Protein AF-A0A933ZDZ8-F1 (afdb_monomer)

pLDDT: mean 73.38, std 20.39, range [33.69, 93.5]

Nearest PDB structures (foldseek):
  1w5d-assembly1_A  TM=3.222E-01  e=1.681E+00  Bacillus subtilis
  8ptk-assembly1_r  TM=3.161E-01  e=5.961E+00  Homo sapiens

Foldseek 3Di:
DDDDDDDPDDDDDDDPPDQPQVPPDDDPVPQPPQPPDDDDLQVLLVQLCVVLVQPQEAEAEDEAADAWGKGKDADPVPDRSHIYMYIHHYPRDDQLRSQCRSCVRSVNNVPPCSSVVSVVSVPDDD

Mean predicted aligned error: 13.13 Å

Solvent-accessible surface area (backbone atoms only — not comparable to full-atom values): 8085 Å² total; per-residue (Å²): 136,87,88,80,88,81,87,85,85,75,86,85,83,81,69,86,73,69,86,73,64,66,74,75,73,75,65,74,84,78,66,73,65,73,57,85,73,90,70,64,64,66,62,46,48,54,48,40,46,66,72,70,53,46,78,58,46,53,74,48,80,46,83,29,90,81,54,66,43,58,47,72,49,76,26,87,86,76,42,94,78,24,29,36,36,37,37,31,45,18,95,61,64,46,71,66,60,47,29,49,50,49,30,50,72,51,71,38,70,85,44,90,56,48,46,58,52,38,51,55,64,69,68,59,86,130

Structure (mmCIF, N/CA/C/O backbone):
data_AF-A0A933ZDZ8-F1
#
_entry.id   AF-A0A933ZDZ8-F1
#
loop_
_atom_site.group_PDB
_atom_site.id
_atom_site.type_symbol
_atom_site.label_atom_id
_atom_site.label_alt_id
_atom_site.label_comp_id
_atom_site.label_asym_id
_atom_site.label_entity_id
_atom_site.label_seq_id
_atom_site.pdbx_PDB_ins_code
_atom_site.Cartn_x
_atom_site.Cartn_y
_atom_site.Cartn_z
_atom_site.occupancy
_atom_site.B_iso_or_equiv
_atom_site.auth_seq_id
_atom_site.auth_comp_id
_atom_site.auth_asym_id
_atom_site.auth_atom_id
_atom_site.pdbx_PDB_model_num
ATOM 1 N N . MET A 1 1 ? -34.006 51.805 33.568 1.00 43.06 1 MET A N 1
ATOM 2 C CA . MET A 1 1 ? -34.224 50.408 33.991 1.00 43.06 1 MET A CA 1
ATOM 3 C C . MET A 1 1 ? -33.563 49.492 32.971 1.00 43.06 1 MET A C 1
ATOM 5 O O . MET A 1 1 ? -33.757 49.741 31.787 1.00 43.06 1 MET A O 1
ATOM 9 N N . PRO A 1 2 ? -32.744 48.531 33.424 1.00 46.12 2 PRO A N 1
ATOM 10 C CA . PRO A 1 2 ? -32.017 47.563 32.606 1.00 46.12 2 PRO A CA 1
ATOM 11 C C . PRO A 1 2 ? -32.907 46.365 32.232 1.00 46.12 2 PRO A C 1
ATOM 13 O O . PRO A 1 2 ? -33.884 46.082 32.924 1.00 46.12 2 PRO A O 1
ATOM 16 N N . GLY A 1 3 ? -32.546 45.667 31.157 1.00 43.34 3 GLY A N 1
ATOM 17 C CA . GLY A 1 3 ? -33.094 44.371 30.754 1.00 43.34 3 GLY A CA 1
ATOM 18 C C . GLY A 1 3 ? -31.936 43.491 30.292 1.00 43.34 3 GLY A C 1
ATOM 19 O O . GLY A 1 3 ? -31.430 43.667 29.190 1.00 43.34 3 GLY A O 1
ATOM 20 N N . ASP A 1 4 ? -31.482 42.654 31.214 1.00 47.09 4 ASP A N 1
ATOM 21 C CA . ASP A 1 4 ? -30.349 41.729 31.170 1.00 47.09 4 ASP A CA 1
ATOM 22 C C . ASP A 1 4 ? -30.849 40.343 30.690 1.00 47.09 4 ASP A C 1
ATOM 24 O O . ASP A 1 4 ? -31.981 39.985 31.027 1.00 47.09 4 ASP A O 1
ATOM 28 N N . ARG A 1 5 ? -29.968 39.573 30.018 1.00 50.00 5 ARG A N 1
ATOM 29 C CA . ARG A 1 5 ? -29.978 38.091 29.836 1.00 50.00 5 ARG A CA 1
ATOM 30 C C . ARG A 1 5 ? -30.955 37.475 28.816 1.00 50.00 5 ARG A C 1
ATOM 32 O O . ARG A 1 5 ? -32.078 37.925 28.668 1.00 50.00 5 ARG A O 1
ATOM 39 N N . ASP A 1 6 ? -30.636 36.409 28.081 1.00 44.81 6 ASP A N 1
ATOM 40 C CA . ASP A 1 6 ? -29.466 35.525 28.057 1.00 44.81 6 ASP A CA 1
ATOM 41 C C . ASP A 1 6 ? -29.479 34.701 26.747 1.00 44.81 6 ASP A C 1
ATOM 43 O O . ASP A 1 6 ? -30.528 34.454 26.155 1.00 44.81 6 ASP A O 1
ATOM 47 N N . GLU A 1 7 ? -28.280 34.276 26.350 1.00 42.47 7 GLU A N 1
ATOM 48 C CA . GLU A 1 7 ? -27.950 32.959 25.780 1.00 42.47 7 GLU A CA 1
ATOM 49 C C . GLU A 1 7 ? -28.622 32.465 24.483 1.00 42.47 7 GLU A C 1
ATOM 51 O O . GLU A 1 7 ? -29.650 31.795 24.454 1.00 42.47 7 GLU A O 1
ATOM 56 N N . GLY A 1 8 ? -27.868 32.634 23.394 1.00 38.47 8 GLY A N 1
ATOM 57 C CA . GLY A 1 8 ? -27.896 31.771 22.212 1.00 38.47 8 GLY A CA 1
ATOM 58 C C . GLY A 1 8 ? -26.481 31.324 21.851 1.00 38.47 8 GLY A C 1
ATOM 59 O O . GLY A 1 8 ? -25.995 31.599 20.757 1.00 38.47 8 GLY A O 1
ATOM 60 N N . LEU A 1 9 ? -25.788 30.707 22.810 1.00 42.91 9 LEU A N 1
ATOM 61 C CA . LEU A 1 9 ? -24.543 29.979 22.592 1.00 42.91 9 LEU A CA 1
ATOM 62 C C . LEU A 1 9 ? -24.824 28.848 21.592 1.00 42.91 9 LEU A C 1
ATOM 64 O O . LEU A 1 9 ? -25.728 28.060 21.830 1.00 42.91 9 LEU A O 1
ATOM 68 N N . LEU A 1 10 ? -24.068 28.772 20.497 1.00 47.97 10 LEU A N 1
ATOM 69 C CA . LEU A 1 10 ? -23.334 27.569 20.087 1.00 47.97 10 LEU A CA 1
ATOM 70 C C . LEU A 1 10 ? -22.494 27.884 18.829 1.00 47.97 10 LEU A C 1
ATOM 72 O O . LEU A 1 10 ? -23.048 28.061 17.742 1.00 47.97 10 LEU A O 1
ATOM 76 N N . PRO A 1 11 ? -21.152 27.918 18.931 1.00 43.41 11 PRO A N 1
ATOM 77 C CA . PRO A 1 11 ? -20.287 27.766 17.770 1.00 43.41 11 PRO A CA 1
ATOM 78 C C . PRO A 1 11 ? -20.421 26.319 17.292 1.00 43.41 11 PRO A C 1
ATOM 80 O O . PRO A 1 11 ? -20.112 25.400 18.042 1.00 43.41 11 PRO A O 1
ATOM 83 N N . GLY A 1 12 ? -20.900 26.088 16.072 1.00 33.69 12 GLY A N 1
ATOM 84 C CA . GLY A 1 12 ? -20.882 24.743 15.499 1.00 33.69 12 GLY A CA 1
ATOM 85 C C . GLY A 1 12 ? -19.456 24.372 15.085 1.00 33.69 12 GLY A C 1
ATOM 86 O O . GLY A 1 12 ? -18.926 25.021 14.182 1.00 33.69 12 GLY A O 1
ATOM 87 N N . PRO A 1 13 ? -18.811 23.341 15.662 1.00 49.31 13 PRO A N 1
ATOM 88 C CA . PRO A 1 13 ? -17.583 22.807 15.116 1.00 49.31 13 PRO A CA 1
ATOM 89 C C . PRO A 1 13 ? -17.934 21.534 14.347 1.00 49.31 13 PRO A C 1
ATOM 91 O O . PRO A 1 13 ? -18.135 20.470 14.928 1.00 49.31 13 PRO A O 1
ATOM 94 N N . ALA A 1 14 ? -17.973 21.614 13.023 1.00 38.53 14 ALA A N 1
ATOM 95 C CA . ALA A 1 14 ? -17.919 20.424 12.183 1.00 38.53 14 ALA A CA 1
ATOM 96 C C . ALA A 1 14 ? -16.691 20.519 11.285 1.00 38.53 14 ALA A C 1
ATOM 98 O O . ALA A 1 14 ? -16.766 20.815 10.101 1.00 38.53 14 ALA A O 1
ATOM 99 N N . ARG A 1 15 ? -15.553 20.306 11.953 1.00 39.09 15 ARG A N 1
ATOM 100 C CA . ARG A 1 15 ? -14.408 19.529 11.479 1.00 39.09 15 ARG A CA 1
ATOM 101 C C . ARG A 1 15 ? -14.040 19.785 10.019 1.00 3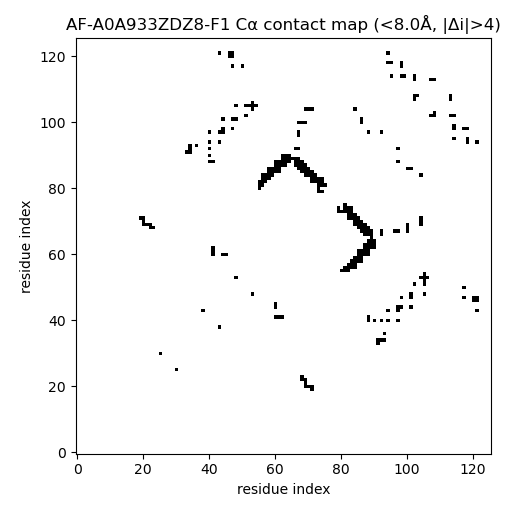9.09 15 ARG A C 1
ATOM 103 O O . ARG A 1 15 ? -14.529 19.130 9.105 1.00 39.09 15 ARG A O 1
ATOM 110 N N . GLN A 1 16 ? -13.036 20.640 9.859 1.00 41.69 16 GLN A N 1
ATOM 111 C CA . GLN A 1 16 ? -11.990 20.409 8.872 1.00 41.69 16 GLN A CA 1
ATOM 112 C C . GLN A 1 16 ? -11.455 18.986 9.103 1.00 41.69 16 GLN A C 1
ATOM 114 O O . GLN A 1 16 ? -10.560 18.777 9.916 1.00 41.69 16 GLN A O 1
ATOM 119 N N . HIS A 1 17 ? -12.072 17.978 8.486 1.00 37.28 17 HIS A N 1
ATOM 120 C CA . HIS A 1 17 ? -11.431 16.681 8.366 1.00 37.28 17 HIS A CA 1
ATOM 121 C C . HIS A 1 17 ? -10.443 16.868 7.231 1.00 37.28 17 HIS A C 1
ATOM 123 O O . HIS A 1 17 ? -10.832 16.936 6.065 1.00 37.28 17 HIS A O 1
ATOM 129 N N . GLY A 1 18 ? -9.206 17.153 7.634 1.00 35.59 18 GLY A N 1
ATOM 130 C CA . GLY A 1 18 ? -8.109 17.440 6.738 1.00 35.59 18 GLY A CA 1
ATOM 131 C C . GLY A 1 18 ? -8.079 16.413 5.623 1.00 35.59 18 GLY A C 1
ATOM 132 O O . GLY A 1 18 ? -8.216 15.212 5.853 1.00 35.59 18 GLY A O 1
ATOM 133 N N . ASP A 1 19 ? -7.907 16.927 4.415 1.00 44.00 19 ASP A N 1
ATOM 134 C CA . ASP A 1 19 ? -7.265 16.218 3.326 1.00 44.00 19 ASP A CA 1
ATOM 135 C C . ASP A 1 19 ? -5.884 15.760 3.822 1.00 44.00 19 ASP A C 1
ATOM 137 O O . ASP A 1 19 ? -4.859 16.387 3.571 1.00 44.00 19 ASP A O 1
ATOM 141 N N . GLU A 1 20 ? -5.859 14.693 4.620 1.00 44.41 20 GLU A N 1
ATOM 142 C CA . GLU A 1 20 ? -4.643 14.031 5.068 1.00 44.41 20 GLU A CA 1
ATOM 143 C C . GLU A 1 20 ? -4.176 13.099 3.945 1.00 44.41 20 GLU A C 1
ATOM 145 O O . GLU A 1 20 ? -3.940 11.901 4.116 1.00 44.41 20 GLU A O 1
ATOM 150 N N . SER A 1 21 ? -4.068 13.676 2.748 1.00 41.69 21 SER A N 1
ATOM 151 C CA . SER A 1 21 ? -3.189 13.195 1.702 1.00 41.69 21 SER A CA 1
ATOM 152 C C . SER A 1 21 ? -1.768 13.385 2.227 1.00 41.69 21 SER A C 1
ATOM 154 O O . SER A 1 21 ? -1.101 14.381 1.944 1.00 41.69 21 SER A O 1
ATOM 156 N N . ALA A 1 22 ? -1.311 12.447 3.060 1.00 43.41 22 ALA A N 1
ATOM 157 C CA . ALA A 1 22 ? 0.080 12.358 3.465 1.00 43.41 22 ALA A CA 1
ATOM 158 C C . ALA A 1 22 ? 0.902 12.043 2.209 1.00 43.41 22 ALA A C 1
ATOM 160 O O . ALA A 1 22 ? 1.120 10.898 1.816 1.00 43.41 22 ALA A O 1
ATOM 161 N N . HIS A 1 23 ? 1.319 13.097 1.512 1.00 38.34 23 HIS A N 1
ATOM 162 C CA . HIS A 1 23 ? 2.277 12.990 0.433 1.00 38.34 23 HIS A CA 1
ATOM 163 C C . HIS A 1 23 ? 3.628 12.645 1.054 1.00 38.34 23 HIS A C 1
ATOM 165 O O . HIS A 1 23 ? 4.410 13.534 1.385 1.00 38.34 23 HIS A O 1
ATOM 171 N N . VAL A 1 24 ? 3.919 11.350 1.193 1.00 46.12 24 VAL A N 1
ATOM 172 C CA . VAL A 1 24 ? 5.277 10.887 1.488 1.00 46.12 24 VAL A CA 1
ATOM 173 C C . VAL A 1 24 ? 6.120 11.134 0.237 1.00 46.12 24 VAL A C 1
ATOM 175 O O . VAL A 1 24 ? 6.255 10.296 -0.652 1.00 46.12 24 VAL A O 1
ATOM 178 N N . ARG A 1 25 ? 6.606 12.369 0.105 1.00 40.28 25 ARG A N 1
ATOM 179 C CA . ARG A 1 25 ? 7.466 12.805 -0.988 1.00 40.28 25 ARG A CA 1
ATOM 180 C C . ARG A 1 25 ? 8.906 12.662 -0.523 1.00 40.28 25 ARG A C 1
ATOM 182 O O . ARG A 1 25 ? 9.491 13.608 -0.010 1.00 40.28 25 ARG A O 1
ATOM 189 N N . PHE A 1 26 ? 9.465 11.473 -0.697 1.00 46.19 26 PHE A N 1
ATOM 190 C CA . PHE A 1 26 ? 10.904 11.300 -0.569 1.00 46.19 26 PHE A CA 1
ATOM 191 C C . PHE A 1 26 ? 11.620 12.134 -1.644 1.00 46.19 26 PHE A C 1
ATOM 193 O O . PHE A 1 26 ? 11.150 12.241 -2.785 1.00 46.19 26 PHE A O 1
ATOM 200 N N . ASP A 1 27 ? 12.725 12.777 -1.269 1.00 39.62 27 ASP A N 1
ATOM 201 C CA . ASP A 1 27 ? 13.469 13.650 -2.169 1.00 39.62 27 ASP A CA 1
ATOM 202 C C . ASP A 1 27 ? 14.055 12.834 -3.335 1.00 39.62 27 ASP A C 1
ATOM 204 O O . ASP A 1 27 ? 14.683 11.787 -3.169 1.00 39.62 27 ASP A O 1
ATOM 208 N N . ARG A 1 28 ? 13.827 13.319 -4.558 1.00 43.75 28 ARG A N 1
ATOM 209 C CA . ARG A 1 28 ? 14.077 12.614 -5.828 1.00 43.75 28 ARG A CA 1
ATOM 210 C C . ARG A 1 28 ? 15.551 12.237 -6.027 1.00 43.75 28 ARG A C 1
ATOM 212 O O . ARG A 1 28 ? 15.857 11.423 -6.897 1.00 43.75 28 ARG A O 1
ATOM 219 N N . ARG A 1 29 ? 16.473 12.855 -5.282 1.00 41.34 29 ARG A N 1
ATOM 220 C CA . ARG A 1 29 ? 17.918 12.639 -5.437 1.00 41.34 29 ARG A CA 1
ATOM 221 C C . ARG A 1 29 ? 18.444 11.386 -4.739 1.00 41.34 29 ARG A C 1
ATOM 223 O O . ARG A 1 29 ? 19.466 10.883 -5.190 1.00 41.34 29 ARG A O 1
ATOM 230 N N . GLU A 1 30 ? 17.749 10.846 -3.739 1.00 46.41 30 GLU A N 1
ATOM 231 C CA . GLU A 1 30 ? 18.245 9.686 -2.974 1.00 46.41 30 GLU A CA 1
ATOM 232 C C . GLU A 1 30 ? 17.707 8.332 -3.475 1.00 46.41 30 GLU A C 1
ATOM 234 O O . GLU A 1 30 ? 18.355 7.307 -3.296 1.00 46.41 30 GLU A O 1
ATOM 239 N N . LEU A 1 31 ? 16.583 8.321 -4.203 1.00 46.19 31 LEU A N 1
ATOM 240 C CA . LEU A 1 31 ? 15.875 7.095 -4.626 1.00 46.19 31 LEU A CA 1
ATOM 241 C C . LEU A 1 31 ? 16.013 6.744 -6.116 1.00 46.19 31 LEU A C 1
ATOM 243 O O . LEU A 1 31 ? 15.424 5.780 -6.597 1.00 46.19 31 LEU A O 1
ATOM 247 N N . SER A 1 32 ? 16.802 7.509 -6.877 1.00 41.53 32 SER A N 1
ATOM 248 C CA . SER A 1 32 ? 17.073 7.210 -8.296 1.00 41.53 32 SER A CA 1
ATOM 249 C C . SER A 1 32 ? 18.077 6.056 -8.489 1.00 41.53 32 SER A C 1
ATOM 251 O O . SER A 1 32 ? 18.434 5.705 -9.617 1.00 41.53 32 SER A O 1
ATOM 253 N N . LEU A 1 33 ? 18.534 5.442 -7.396 1.00 43.84 33 LEU A N 1
ATOM 254 C CA . LEU A 1 33 ? 19.256 4.178 -7.418 1.00 43.84 33 LEU A CA 1
ATOM 255 C C . LEU A 1 33 ? 18.222 3.059 -7.535 1.00 43.84 33 LEU A C 1
ATOM 257 O O . LEU A 1 33 ? 17.660 2.619 -6.541 1.00 43.84 33 LEU A O 1
ATOM 261 N N . ARG A 1 34 ? 17.948 2.650 -8.780 1.00 48.47 34 ARG A N 1
ATOM 262 C CA . ARG A 1 34 ? 17.202 1.434 -9.142 1.00 48.47 34 ARG A CA 1
ATOM 263 C C . ARG A 1 34 ? 17.427 0.342 -8.095 1.00 48.47 34 ARG A C 1
ATOM 265 O O . ARG A 1 34 ? 18.526 -0.203 -8.050 1.00 48.47 34 ARG A O 1
ATOM 272 N N . ASP A 1 35 ? 16.413 0.014 -7.305 1.00 51.31 35 ASP A N 1
ATOM 273 C CA . ASP A 1 35 ? 16.494 -1.130 -6.404 1.00 51.31 35 ASP A CA 1
ATOM 274 C C . ASP A 1 35 ? 16.519 -2.411 -7.270 1.00 51.31 35 ASP A C 1
ATOM 276 O O . ASP A 1 35 ? 15.532 -2.696 -7.962 1.00 51.31 35 ASP A O 1
ATOM 280 N N . PRO A 1 36 ? 17.647 -3.154 -7.344 1.00 56.00 36 PRO A N 1
ATOM 281 C CA . PRO A 1 36 ? 17.791 -4.320 -8.221 1.00 56.00 36 PRO A CA 1
ATOM 282 C C . PRO A 1 36 ? 17.004 -5.538 -7.714 1.00 56.00 36 PRO A C 1
ATOM 284 O O . PRO A 1 36 ? 17.071 -6.617 -8.313 1.00 56.00 36 PRO A O 1
ATOM 287 N N . GLU A 1 37 ? 16.287 -5.394 -6.601 1.00 64.88 37 GLU A N 1
ATOM 288 C CA . GLU A 1 37 ? 15.573 -6.472 -5.950 1.00 64.88 37 GLU A CA 1
ATOM 289 C 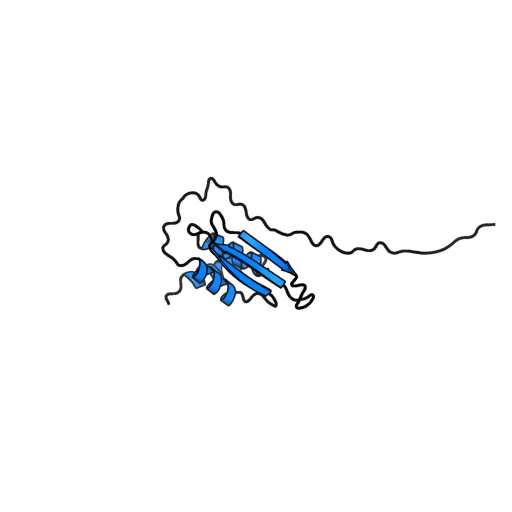C . GLU A 1 37 ? 14.442 -7.018 -6.841 1.00 64.88 37 GLU A C 1
ATOM 291 O O . GLU A 1 37 ? 13.474 -6.337 -7.202 1.00 64.88 37 GLU A O 1
ATOM 296 N N . LYS A 1 38 ? 14.581 -8.292 -7.225 1.00 70.31 38 LYS A N 1
ATOM 297 C CA . LYS A 1 38 ? 13.580 -9.027 -8.003 1.00 70.31 38 LYS A CA 1
ATOM 298 C C . LYS A 1 38 ? 12.507 -9.562 -7.061 1.00 70.31 38 LYS A C 1
ATOM 300 O O . LYS A 1 38 ? 12.629 -10.668 -6.541 1.00 70.31 38 LYS A O 1
ATOM 305 N N . PHE A 1 39 ? 11.451 -8.787 -6.852 1.00 83.56 39 PHE A N 1
ATOM 306 C CA . PHE A 1 39 ? 10.259 -9.246 -6.147 1.00 83.56 39 PHE A CA 1
ATOM 307 C C . PHE A 1 39 ? 8.989 -8.664 -6.765 1.00 83.56 39 PHE A C 1
ATOM 309 O O . PHE A 1 39 ? 9.009 -7.612 -7.406 1.00 83.56 39 PHE A O 1
ATOM 316 N N . ASP A 1 40 ? 7.875 -9.364 -6.562 1.00 87.94 40 ASP A N 1
ATOM 317 C CA . ASP A 1 40 ? 6.557 -8.860 -6.929 1.00 87.94 40 ASP A CA 1
ATOM 318 C C . ASP A 1 40 ? 6.090 -7.846 -5.877 1.00 87.94 40 ASP A C 1
ATOM 320 O O . ASP A 1 40 ? 5.770 -8.188 -4.733 1.00 87.94 40 ASP A O 1
ATOM 324 N N . ARG A 1 41 ? 6.087 -6.579 -6.288 1.00 89.31 41 ARG A N 1
ATOM 325 C CA . ARG A 1 41 ? 5.783 -5.413 -5.456 1.00 89.31 41 ARG A CA 1
ATOM 326 C C . ARG A 1 41 ? 4.311 -5.338 -5.071 1.00 89.31 41 ARG A C 1
ATOM 328 O O . ARG A 1 41 ? 3.996 -5.038 -3.920 1.00 89.31 41 ARG A O 1
ATOM 335 N N . VAL A 1 42 ? 3.416 -5.667 -6.001 1.00 91.31 42 VAL A N 1
ATOM 336 C CA . VAL A 1 42 ? 1.970 -5.701 -5.748 1.00 91.31 42 VAL A CA 1
ATOM 337 C C . VAL A 1 42 ? 1.643 -6.866 -4.819 1.00 91.31 42 VAL A C 1
ATOM 339 O O . VAL A 1 42 ? 0.928 -6.684 -3.834 1.00 91.31 42 VAL A O 1
ATOM 342 N N . ALA A 1 43 ? 2.224 -8.045 -5.051 1.00 90.31 43 ALA A N 1
ATOM 343 C CA . ALA A 1 43 ? 2.041 -9.187 -4.161 1.00 90.31 43 ALA A CA 1
ATOM 344 C C . ALA A 1 43 ? 2.635 -8.950 -2.764 1.00 90.31 43 ALA A C 1
ATOM 346 O O . ALA A 1 43 ? 2.102 -9.464 -1.778 1.00 90.31 43 ALA A O 1
ATOM 347 N N . PHE A 1 44 ? 3.731 -8.193 -2.654 1.00 92.25 44 PHE A N 1
ATOM 348 C CA . PHE A 1 44 ? 4.278 -7.770 -1.365 1.00 92.25 44 PHE A CA 1
ATOM 349 C C . PHE A 1 44 ? 3.317 -6.820 -0.634 1.00 92.25 44 PHE A C 1
ATOM 351 O O . PHE A 1 44 ? 2.942 -7.111 0.501 1.00 92.25 44 PHE A O 1
ATOM 358 N N . ALA A 1 45 ? 2.822 -5.770 -1.300 1.00 92.44 45 ALA A N 1
ATOM 359 C CA . ALA A 1 45 ? 1.833 -4.850 -0.728 1.00 92.44 45 ALA A CA 1
ATOM 360 C C . ALA A 1 45 ? 0.554 -5.580 -0.276 1.00 92.44 45 ALA A C 1
ATOM 362 O O . ALA A 1 45 ? 0.081 -5.394 0.843 1.00 92.44 45 ALA A O 1
ATOM 363 N N . MET A 1 46 ? 0.027 -6.483 -1.108 1.00 92.50 46 MET A N 1
ATOM 364 C CA . MET A 1 46 ? -1.149 -7.292 -0.774 1.00 92.50 46 MET A CA 1
ATOM 365 C C . MET A 1 46 ? -0.912 -8.202 0.437 1.00 92.50 46 MET A C 1
ATOM 367 O O . MET A 1 46 ? -1.812 -8.377 1.260 1.00 92.50 46 MET A O 1
ATOM 371 N N . ARG A 1 47 ? 0.286 -8.784 0.580 1.00 92.12 47 ARG A N 1
ATOM 372 C CA . ARG A 1 47 ? 0.651 -9.574 1.769 1.00 92.12 47 ARG A CA 1
ATOM 373 C C . ARG A 1 47 ? 0.734 -8.710 3.021 1.00 92.12 47 ARG A C 1
ATOM 375 O O . ARG A 1 47 ? 0.159 -9.089 4.038 1.00 92.12 47 ARG A O 1
ATOM 382 N N . ALA A 1 48 ? 1.374 -7.550 2.929 1.00 92.38 48 ALA A N 1
ATOM 383 C CA . ALA A 1 48 ? 1.459 -6.591 4.023 1.00 92.38 48 ALA A CA 1
ATOM 384 C C . ALA A 1 48 ? 0.063 -6.153 4.505 1.00 92.38 48 ALA A C 1
ATOM 386 O O . ALA A 1 48 ? -0.221 -6.178 5.700 1.00 92.38 48 ALA A O 1
ATOM 387 N N . LEU A 1 49 ? -0.858 -5.863 3.582 1.00 91.31 49 LEU A N 1
ATOM 388 C CA . LEU A 1 49 ? -2.243 -5.511 3.917 1.00 91.31 49 LEU A CA 1
ATOM 389 C C . LEU A 1 49 ? -2.992 -6.652 4.613 1.00 91.31 49 LEU A C 1
ATOM 391 O O . LEU A 1 49 ? -3.717 -6.422 5.580 1.00 91.31 49 LEU A O 1
ATOM 395 N N . ARG A 1 50 ? -2.797 -7.899 4.167 1.00 90.81 50 ARG A N 1
ATOM 396 C CA . ARG A 1 50 ? -3.384 -9.078 4.828 1.00 90.81 50 ARG A CA 1
ATOM 397 C C . ARG A 1 50 ? -2.835 -9.302 6.233 1.00 90.81 50 ARG A C 1
ATOM 399 O O . ARG A 1 50 ? -3.557 -9.841 7.070 1.00 90.81 50 ARG A O 1
ATOM 406 N N . LEU A 1 51 ? -1.583 -8.921 6.472 1.00 90.12 51 LEU A N 1
ATOM 407 C CA . LEU A 1 51 ? -0.943 -9.009 7.779 1.00 90.12 51 LEU A CA 1
ATOM 408 C C . LEU A 1 51 ? -1.499 -7.952 8.739 1.00 90.12 51 LEU A C 1
ATOM 410 O O . LEU A 1 51 ? -1.877 -8.289 9.856 1.00 90.12 51 LEU A O 1
ATOM 414 N N . LEU A 1 52 ? -1.595 -6.698 8.286 1.00 88.38 52 LEU A N 1
ATOM 415 C CA . LEU A 1 52 ? -2.055 -5.582 9.119 1.00 88.38 52 LEU A CA 1
ATOM 416 C C . LEU A 1 52 ? -3.574 -5.551 9.329 1.00 88.38 52 LEU A C 1
ATOM 418 O O . LEU A 1 52 ? -4.025 -4.976 10.316 1.00 88.38 52 LEU A O 1
ATOM 422 N N . LYS A 1 53 ? -4.354 -6.159 8.422 1.00 87.44 53 LYS A N 1
ATOM 423 C CA . LYS A 1 53 ? -5.828 -6.207 8.443 1.00 87.44 53 LYS A CA 1
ATOM 424 C C . LYS A 1 53 ? -6.472 -4.854 8.806 1.00 87.44 53 LYS A C 1
ATOM 426 O O . LYS A 1 53 ? -7.044 -4.732 9.891 1.00 87.44 53 LYS A O 1
ATOM 431 N N . PRO A 1 54 ? -6.408 -3.849 7.913 1.00 83.44 54 PRO A N 1
ATOM 432 C CA . PRO A 1 54 ? -7.066 -2.561 8.125 1.00 83.44 54 PRO A CA 1
ATOM 433 C C . PRO A 1 54 ? -8.556 -2.761 8.436 1.00 83.44 54 PRO A C 1
ATOM 435 O O . PRO A 1 54 ? -9.295 -3.340 7.637 1.00 83.44 54 PRO A O 1
ATOM 438 N N . ALA A 1 55 ? -8.993 -2.345 9.625 1.00 83.12 55 ALA A N 1
ATOM 439 C CA . ALA A 1 55 ? -10.371 -2.543 10.060 1.00 83.12 55 ALA A CA 1
ATOM 440 C C . ALA A 1 55 ? -11.313 -1.634 9.261 1.00 83.12 55 ALA A C 1
ATOM 442 O O . ALA A 1 55 ? -11.011 -0.462 9.057 1.00 83.12 55 ALA A O 1
ATOM 443 N N . HIS A 1 56 ? -12.448 -2.180 8.813 1.00 84.56 56 HIS A N 1
ATOM 444 C CA . HIS A 1 56 ? -13.499 -1.439 8.100 1.00 84.56 56 HIS A CA 1
ATOM 445 C C . HIS A 1 56 ? -13.013 -0.643 6.871 1.00 84.56 56 HIS A C 1
ATOM 447 O O . HIS A 1 56 ? -13.655 0.322 6.462 1.00 84.56 56 HIS A O 1
ATOM 453 N N . MET A 1 57 ? -11.893 -1.050 6.263 1.00 90.12 57 MET A N 1
ATOM 454 C CA . MET A 1 57 ? -11.313 -0.371 5.108 1.00 90.12 57 MET A CA 1
ATOM 455 C C . MET A 1 57 ? -11.248 -1.292 3.890 1.00 90.12 57 MET A C 1
ATOM 457 O O . MET A 1 57 ? -10.691 -2.389 3.950 1.00 90.12 57 MET A O 1
ATOM 461 N N . THR A 1 58 ? -11.758 -0.818 2.754 1.00 90.50 58 THR A N 1
ATOM 462 C CA . THR A 1 58 ? -11.542 -1.467 1.454 1.00 90.50 58 THR A CA 1
ATOM 463 C C . THR A 1 58 ? -10.300 -0.889 0.795 1.00 90.50 58 THR A C 1
ATOM 465 O O . THR A 1 58 ? -10.242 0.314 0.554 1.00 90.50 58 THR A O 1
ATOM 468 N N . VAL A 1 59 ? -9.315 -1.730 0.472 1.00 92.06 59 VAL A N 1
ATOM 469 C CA . VAL A 1 59 ? -8.049 -1.284 -0.124 1.00 92.06 59 VAL A CA 1
ATOM 470 C C . VAL A 1 59 ? -7.878 -1.810 -1.544 1.00 92.06 59 VAL A C 1
ATOM 472 O O . VAL A 1 59 ? -8.004 -3.009 -1.786 1.00 92.06 59 VAL A O 1
ATOM 475 N N . VAL A 1 60 ? -7.516 -0.917 -2.466 1.00 92.94 60 VAL A N 1
ATOM 476 C CA . VAL A 1 60 ? -7.081 -1.265 -3.824 1.00 92.94 60 VAL A CA 1
ATOM 477 C C . VAL A 1 60 ? -5.579 -1.037 -3.960 1.00 92.94 60 VAL A C 1
ATOM 479 O O . VAL A 1 60 ? -5.072 0.044 -3.666 1.00 92.94 60 VAL A O 1
ATOM 482 N N . VAL A 1 61 ? -4.871 -2.052 -4.451 1.00 92.88 61 VAL A N 1
ATOM 483 C CA . VAL A 1 61 ? -3.455 -1.967 -4.827 1.00 92.88 61 VAL A CA 1
ATOM 484 C C . VAL A 1 61 ? -3.372 -1.975 -6.345 1.00 92.88 61 VAL A C 1
ATOM 486 O O . VAL A 1 61 ? -3.953 -2.851 -6.984 1.00 92.88 61 VAL A O 1
ATOM 489 N N . TYR A 1 62 ? -2.648 -1.024 -6.925 1.00 91.25 62 TYR A N 1
ATOM 490 C CA . TYR A 1 62 ? -2.427 -0.971 -8.367 1.00 91.25 62 TYR A CA 1
ATOM 491 C C . TYR A 1 62 ? -0.998 -0.547 -8.700 1.00 91.25 62 TYR A C 1
ATOM 493 O O . TYR A 1 62 ? -0.303 0.072 -7.891 1.00 91.25 62 TYR A O 1
ATOM 501 N N . GLU A 1 63 ? -0.548 -0.896 -9.903 1.00 89.38 63 GLU A N 1
ATOM 502 C CA . GLU A 1 63 ? 0.768 -0.500 -10.394 1.00 89.38 63 GLU A CA 1
ATOM 503 C C . GLU A 1 63 ? 0.798 1.005 -10.707 1.00 89.38 63 GLU A C 1
ATOM 505 O O . GLU A 1 63 ? -0.079 1.539 -11.387 1.00 89.38 63 GLU A O 1
ATOM 510 N N . GLY A 1 64 ? 1.798 1.703 -10.171 1.00 86.81 64 GLY A N 1
ATOM 511 C CA . GLY A 1 64 ? 2.023 3.133 -10.380 1.00 86.81 64 GLY A CA 1
ATOM 512 C C . GLY A 1 64 ? 3.170 3.410 -11.354 1.00 86.81 64 GLY A C 1
ATOM 513 O O . GLY A 1 64 ? 3.947 2.528 -11.691 1.00 86.81 64 GLY A O 1
ATOM 514 N N . ASN A 1 65 ? 3.337 4.670 -11.764 1.00 81.88 65 ASN A N 1
ATOM 515 C CA . ASN A 1 65 ? 4.374 5.026 -12.746 1.00 81.88 65 ASN A CA 1
ATOM 516 C C . ASN A 1 65 ? 5.633 5.667 -12.141 1.00 81.88 65 ASN A C 1
ATOM 518 O O . ASN A 1 65 ? 6.713 5.538 -12.707 1.00 81.88 65 ASN A O 1
ATOM 522 N N . PHE A 1 66 ? 5.520 6.395 -11.023 1.00 79.38 66 PHE A N 1
ATOM 523 C CA . PHE A 1 66 ? 6.595 7.308 -10.592 1.00 79.38 66 PHE A CA 1
ATOM 524 C C . PHE A 1 66 ? 6.992 7.202 -9.122 1.00 79.38 66 PHE A C 1
ATOM 526 O O . PHE A 1 66 ? 8.179 7.246 -8.817 1.00 79.38 66 PHE A O 1
ATOM 533 N N . ALA A 1 67 ? 6.027 7.100 -8.215 1.00 84.06 67 ALA A N 1
ATOM 534 C CA . ALA A 1 67 ? 6.271 7.081 -6.778 1.00 84.06 67 ALA A CA 1
ATOM 535 C C . ALA A 1 67 ? 5.181 6.265 -6.088 1.00 84.06 67 ALA A C 1
ATOM 537 O O . ALA A 1 67 ? 4.070 6.166 -6.621 1.00 84.06 67 ALA A O 1
ATOM 538 N N . VAL A 1 68 ? 5.502 5.717 -4.914 1.00 88.00 68 VAL A N 1
ATOM 539 C CA . VAL A 1 68 ? 4.487 5.127 -4.042 1.00 88.00 68 VAL A CA 1
ATOM 540 C C . VAL A 1 68 ? 3.524 6.233 -3.615 1.00 88.00 68 VAL A C 1
ATOM 542 O O . VAL A 1 68 ? 3.955 7.318 -3.222 1.00 88.00 68 VAL A O 1
ATOM 545 N N . ARG A 1 69 ? 2.218 5.998 -3.751 1.00 89.38 69 ARG A N 1
ATOM 546 C CA . ARG A 1 69 ? 1.184 6.964 -3.349 1.00 89.38 69 ARG A CA 1
ATOM 547 C C . ARG A 1 69 ? 0.098 6.274 -2.567 1.00 89.38 69 ARG A C 1
ATOM 549 O O . ARG A 1 69 ? -0.326 5.194 -2.959 1.00 89.38 69 ARG A O 1
ATOM 556 N N . VAL A 1 70 ? -0.379 6.946 -1.530 1.00 90.69 70 VAL A N 1
ATOM 557 C CA . VAL A 1 70 ? -1.496 6.504 -0.706 1.00 90.69 70 VAL A CA 1
ATOM 558 C C . VAL A 1 70 ? -2.605 7.540 -0.811 1.00 90.69 70 VAL A C 1
ATOM 560 O O . VAL A 1 70 ? -2.358 8.739 -0.699 1.00 90.69 70 VAL A O 1
ATOM 563 N N . HIS A 1 71 ? -3.822 7.072 -1.053 1.00 89.25 71 HIS A N 1
ATOM 564 C CA . HIS A 1 71 ? -5.035 7.874 -0.963 1.00 89.25 71 HIS A CA 1
ATOM 565 C C . HIS A 1 71 ? -5.999 7.160 -0.027 1.00 89.25 71 HIS A C 1
ATOM 567 O O . HIS A 1 71 ? -6.193 5.954 -0.163 1.00 89.25 71 HIS A O 1
ATOM 573 N N . LYS A 1 72 ? -6.601 7.887 0.910 1.00 90.44 72 LYS A N 1
ATOM 574 C CA . LYS A 1 72 ? -7.562 7.346 1.873 1.00 90.44 72 LYS A CA 1
ATOM 575 C C . LYS A 1 72 ? -8.748 8.290 2.005 1.00 90.44 72 LYS A C 1
ATOM 577 O O . LYS A 1 72 ? -8.599 9.497 1.825 1.00 90.44 72 LYS A O 1
ATOM 582 N N . GLY A 1 73 ? -9.918 7.749 2.312 1.00 86.94 73 GLY A N 1
ATOM 583 C CA . GLY A 1 73 ? -11.111 8.555 2.531 1.00 86.94 73 GLY A CA 1
ATOM 584 C C . GLY A 1 73 ? -12.257 7.766 3.159 1.00 86.94 73 GLY A C 1
ATOM 585 O O . GLY A 1 73 ? -12.205 6.537 3.215 1.00 86.94 73 GLY A O 1
ATOM 586 N N . PRO A 1 74 ? -13.301 8.456 3.640 1.00 86.38 74 PRO A N 1
ATOM 587 C CA . PRO A 1 74 ? -14.497 7.803 4.154 1.00 86.38 74 PRO A CA 1
ATOM 588 C C . PRO A 1 74 ? -15.281 7.138 3.017 1.00 86.38 74 PRO A C 1
ATOM 590 O O . PRO A 1 74 ? -15.403 7.684 1.915 1.00 86.38 74 PRO A O 1
ATOM 593 N N . ASP A 1 75 ? -15.850 5.967 3.292 1.00 85.25 75 ASP A N 1
ATOM 594 C CA . ASP A 1 75 ? -16.788 5.306 2.394 1.00 85.25 75 ASP A CA 1
ATOM 595 C C . ASP A 1 75 ? -18.212 5.788 2.687 1.00 85.25 75 ASP A C 1
ATOM 597 O O . ASP A 1 75 ? -18.928 5.274 3.546 1.00 85.25 75 ASP A O 1
ATOM 601 N N . LEU A 1 76 ? -18.640 6.783 1.911 1.00 82.06 76 LEU A N 1
ATOM 602 C CA . LEU A 1 76 ? -19.961 7.397 2.038 1.00 82.06 76 LEU A CA 1
ATOM 603 C C . LEU A 1 76 ? -21.123 6.432 1.731 1.00 82.06 76 LEU A C 1
ATOM 605 O O . LEU A 1 76 ? -22.272 6.781 1.994 1.00 82.06 76 LEU A O 1
ATOM 609 N N . ARG A 1 77 ? -20.860 5.245 1.162 1.00 82.75 77 ARG A N 1
ATOM 610 C CA . ARG A 1 77 ? -21.892 4.253 0.814 1.00 82.75 77 ARG A CA 1
ATOM 611 C C . ARG A 1 77 ? -22.142 3.238 1.928 1.00 82.75 77 ARG A C 1
ATOM 613 O O . ARG A 1 77 ? -23.272 2.777 2.055 1.00 82.7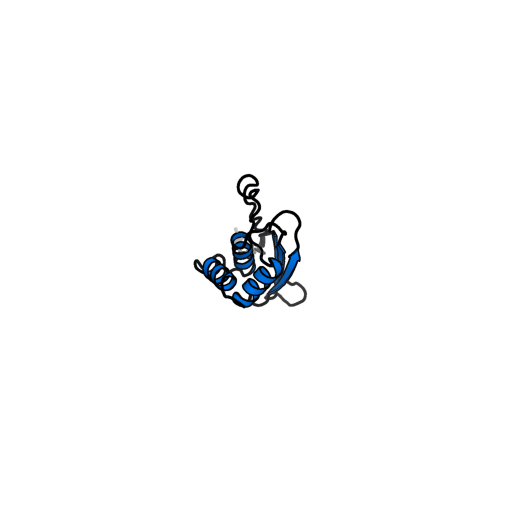5 77 ARG A O 1
ATOM 620 N N . HIS A 1 78 ? -21.122 2.894 2.715 1.00 78.75 78 HIS A N 1
ATOM 621 C CA . HIS A 1 78 ? -21.188 1.817 3.717 1.00 78.75 78 HIS A CA 1
ATOM 622 C C . HIS A 1 78 ? -21.240 2.310 5.178 1.00 78.75 78 HIS A C 1
ATOM 624 O O . HIS A 1 78 ? -21.294 1.498 6.100 1.00 78.75 78 HIS A O 1
ATOM 630 N N . GLY A 1 79 ? -21.288 3.628 5.403 1.00 77.50 79 GLY A N 1
ATOM 631 C CA . GLY 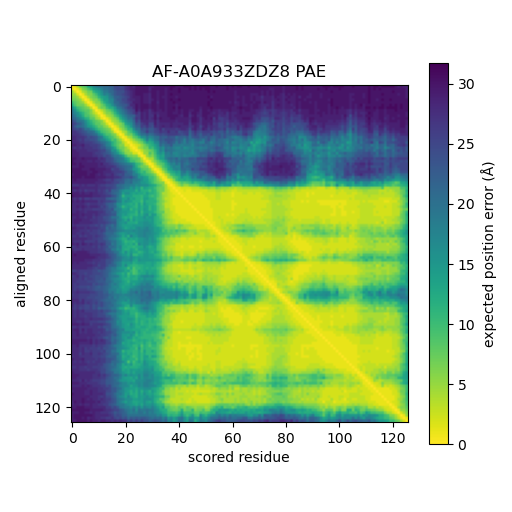A 1 79 ? -21.519 4.242 6.717 1.00 77.50 79 GLY A CA 1
ATOM 632 C C . GLY A 1 79 ? -20.279 4.920 7.317 1.00 77.50 79 GLY A C 1
ATOM 633 O O . GLY A 1 79 ? -19.192 4.822 6.757 1.00 77.50 79 GLY A O 1
ATOM 634 N N . PRO A 1 80 ? -20.424 5.615 8.462 1.00 76.81 80 PRO A N 1
ATOM 635 C CA . PRO A 1 80 ? -19.396 6.513 9.004 1.00 76.81 80 PRO A CA 1
ATOM 636 C C . PRO A 1 80 ? -18.114 5.806 9.468 1.00 76.81 80 PRO A C 1
ATOM 638 O O . PRO A 1 80 ? -17.060 6.430 9.499 1.00 76.81 80 PRO A O 1
ATOM 641 N N . GLU A 1 81 ? -18.201 4.517 9.799 1.00 81.88 81 GLU A N 1
ATOM 642 C CA . GLU A 1 81 ? -17.063 3.690 10.228 1.00 81.88 81 GLU A CA 1
ATOM 643 C C . GLU A 1 81 ? -16.345 3.013 9.048 1.00 81.88 81 GLU A C 1
ATOM 645 O O . GLU A 1 81 ? -15.293 2.406 9.227 1.00 81.88 81 GLU A O 1
ATOM 650 N N . SER A 1 82 ? -16.914 3.080 7.839 1.00 85.88 82 SER A N 1
ATOM 651 C CA . SER A 1 82 ? -16.322 2.465 6.653 1.00 85.88 82 SER A CA 1
ATOM 652 C C . SER A 1 82 ? -15.397 3.450 5.946 1.00 85.88 82 SER A C 1
ATOM 654 O O . SER A 1 82 ? -15.709 4.630 5.787 1.00 85.88 82 SER A O 1
ATOM 656 N N . SER A 1 83 ? -14.258 2.959 5.475 1.00 89.88 83 SER A N 1
ATOM 657 C CA . SER A 1 83 ? -13.280 3.751 4.733 1.00 89.88 83 SER A CA 1
ATOM 658 C C . SER A 1 83 ? -12.796 3.022 3.486 1.00 89.88 83 SER A C 1
ATOM 660 O O . SER A 1 83 ? -12.963 1.811 3.318 1.00 89.88 83 SER A O 1
ATOM 662 N N . TRP A 1 84 ? -12.187 3.774 2.581 1.00 91.62 84 TRP A N 1
ATOM 663 C CA . TRP A 1 84 ? -11.480 3.230 1.437 1.00 91.62 84 TRP A CA 1
ATOM 664 C C . TRP A 1 84 ? -10.034 3.716 1.428 1.00 91.62 84 TRP A C 1
ATOM 666 O O . TRP A 1 84 ? -9.703 4.794 1.927 1.00 91.62 84 TRP A O 1
ATOM 676 N N . GLY A 1 85 ? -9.179 2.891 0.840 1.00 91.56 85 GLY A N 1
ATOM 677 C CA . GLY A 1 85 ? -7.763 3.131 0.658 1.00 91.56 85 GLY A CA 1
ATOM 678 C C . GLY A 1 85 ? -7.327 2.739 -0.746 1.00 91.56 85 GLY A C 1
ATOM 679 O O . GLY A 1 85 ? -7.826 1.782 -1.336 1.00 91.56 85 GLY A O 1
ATOM 680 N N . MET A 1 86 ? -6.365 3.462 -1.292 1.00 92.69 86 MET A N 1
ATOM 681 C CA . MET A 1 86 ? -5.706 3.119 -2.539 1.00 92.69 86 MET A CA 1
ATOM 682 C C . MET A 1 86 ? -4.206 3.279 -2.376 1.00 92.69 86 MET A C 1
ATOM 684 O O . MET A 1 86 ? -3.751 4.284 -1.829 1.00 92.69 86 MET A O 1
ATOM 688 N N . ILE A 1 87 ? -3.448 2.329 -2.911 1.00 93.50 87 ILE A N 1
ATOM 689 C CA . ILE A 1 87 ? -1.994 2.411 -2.978 1.00 93.50 87 ILE A CA 1
ATOM 690 C C . ILE A 1 87 ? -1.510 2.189 -4.413 1.00 93.50 87 ILE A C 1
ATOM 692 O O . ILE A 1 87 ? -1.791 1.161 -5.032 1.00 93.50 87 ILE A O 1
ATOM 696 N N . ALA A 1 88 ? -0.780 3.173 -4.935 1.00 93.06 88 ALA A N 1
ATOM 697 C CA . ALA A 1 88 ? -0.052 3.068 -6.193 1.00 93.06 88 ALA A CA 1
ATOM 698 C C . ALA A 1 88 ? 1.361 2.571 -5.897 1.00 93.06 88 ALA A C 1
ATOM 700 O O . ALA A 1 88 ? 2.073 3.206 -5.119 1.00 93.06 88 ALA A O 1
ATOM 701 N N . VAL A 1 89 ? 1.783 1.477 -6.524 1.00 91.88 89 VAL A N 1
ATOM 702 C CA . VAL A 1 89 ? 3.104 0.878 -6.307 1.00 91.88 89 VAL A CA 1
ATOM 703 C C . VAL A 1 89 ? 3.885 0.882 -7.619 1.00 91.88 89 VAL A C 1
ATOM 705 O O . VAL A 1 89 ? 3.547 0.112 -8.516 1.00 91.88 89 VAL A O 1
ATOM 708 N N . PRO A 1 90 ? 4.897 1.751 -7.792 1.00 89.62 90 PRO A N 1
ATOM 709 C CA . PRO A 1 90 ? 5.668 1.784 -9.021 1.00 89.62 90 PRO A CA 1
ATOM 710 C C . PRO A 1 90 ? 6.647 0.609 -9.134 1.00 89.62 90 PRO A C 1
ATOM 712 O O . PRO A 1 90 ? 7.081 0.068 -8.113 1.00 89.62 90 PRO A O 1
ATOM 715 N N . PRO A 1 91 ? 7.062 0.242 -10.360 1.00 85.56 91 PRO A N 1
ATOM 716 C CA . PRO A 1 91 ? 7.916 -0.920 -10.618 1.00 85.56 91 PRO A CA 1
ATOM 717 C C . PRO A 1 91 ? 9.326 -0.804 -10.028 1.00 85.56 91 PRO A C 1
ATOM 719 O O . PRO A 1 91 ? 10.051 -1.792 -9.986 1.00 85.56 91 PRO A O 1
ATOM 722 N N . HIS A 1 92 ? 9.732 0.382 -9.579 1.00 83.31 92 HIS A N 1
ATOM 723 C CA . HIS A 1 92 ? 11.021 0.649 -8.936 1.00 83.31 92 HIS A CA 1
ATOM 724 C C . HIS A 1 92 ? 10.921 0.884 -7.427 1.00 83.31 92 HIS A C 1
ATOM 726 O O . HIS A 1 92 ? 11.944 1.162 -6.815 1.00 83.31 92 HIS A O 1
ATOM 732 N N . ALA A 1 93 ? 9.734 0.769 -6.821 1.00 87.69 93 ALA A N 1
ATOM 733 C CA . ALA A 1 93 ? 9.591 0.929 -5.375 1.00 87.69 93 ALA A CA 1
ATOM 734 C C . ALA A 1 93 ? 10.369 -0.150 -4.613 1.00 87.69 93 ALA A C 1
ATOM 736 O O . ALA A 1 93 ? 10.322 -1.331 -4.973 1.00 87.69 93 ALA A O 1
ATOM 737 N N . SER A 1 94 ? 11.037 0.250 -3.542 1.00 88.25 94 SER A N 1
ATOM 738 C CA . SER A 1 94 ? 11.662 -0.663 -2.588 1.00 88.25 94 SER A CA 1
ATOM 739 C C . SER A 1 94 ? 10.622 -1.303 -1.660 1.00 88.25 94 SER A C 1
ATOM 741 O O . SER A 1 94 ? 9.506 -0.799 -1.488 1.00 88.25 94 SER A O 1
ATOM 743 N N . ARG A 1 95 ? 10.985 -2.413 -1.002 1.00 89.69 95 ARG A N 1
ATOM 744 C CA . ARG A 1 95 ? 10.138 -3.027 0.040 1.00 89.69 95 ARG A CA 1
ATOM 745 C C . ARG A 1 95 ? 9.858 -2.070 1.192 1.00 89.69 95 ARG A C 1
ATOM 747 O O . ARG A 1 95 ? 8.728 -2.021 1.666 1.00 89.69 95 ARG A O 1
ATOM 754 N N . ALA A 1 96 ? 10.860 -1.295 1.603 1.00 88.38 96 ALA A N 1
ATOM 755 C CA . 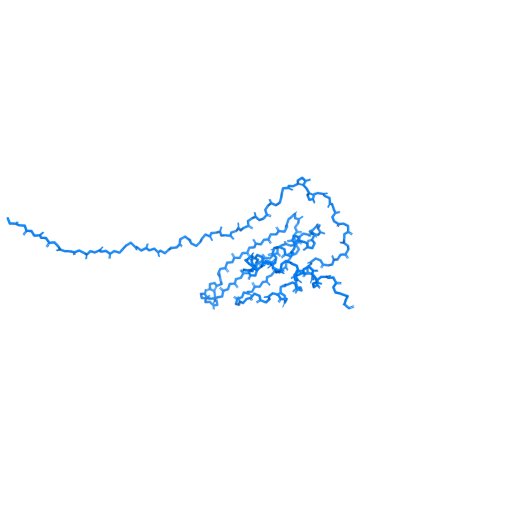ALA A 1 96 ? 10.731 -0.342 2.699 1.00 88.38 96 ALA A CA 1
ATOM 756 C C . ALA A 1 96 ? 9.712 0.762 2.374 1.00 88.38 96 ALA A C 1
ATOM 758 O O . ALA A 1 96 ? 8.832 1.036 3.186 1.00 88.38 96 ALA A O 1
ATOM 759 N N . GLU A 1 97 ? 9.762 1.336 1.167 1.00 88.88 97 GLU A N 1
ATOM 760 C CA . GLU A 1 97 ? 8.784 2.347 0.737 1.00 88.88 97 GLU A CA 1
ATOM 761 C C . GLU A 1 97 ? 7.359 1.787 0.709 1.00 88.88 97 GLU A C 1
ATOM 763 O O . GLU A 1 97 ? 6.423 2.438 1.175 1.00 88.88 97 GLU A O 1
ATOM 768 N N . ILE A 1 98 ? 7.189 0.564 0.196 1.00 91.00 98 ILE A N 1
ATOM 769 C CA . ILE A 1 98 ? 5.883 -0.102 0.182 1.00 91.00 98 ILE A CA 1
ATOM 770 C C . ILE A 1 98 ? 5.411 -0.391 1.614 1.00 91.00 98 ILE A C 1
ATOM 772 O O . ILE A 1 98 ? 4.242 -0.173 1.920 1.00 91.00 98 ILE A O 1
ATOM 776 N N . ALA A 1 99 ? 6.298 -0.851 2.500 1.00 91.88 99 ALA A N 1
ATOM 777 C CA . ALA A 1 99 ? 5.964 -1.166 3.885 1.00 91.88 99 ALA A CA 1
ATOM 778 C C . ALA A 1 99 ? 5.482 0.071 4.651 1.00 91.88 99 ALA A C 1
ATOM 780 O O . ALA A 1 99 ? 4.423 0.022 5.272 1.00 91.88 99 ALA A O 1
ATOM 781 N N . VAL A 1 100 ? 6.205 1.189 4.546 1.00 90.38 100 VAL A N 1
ATOM 782 C CA . VAL A 1 100 ? 5.815 2.467 5.163 1.00 90.38 100 VAL A CA 1
ATOM 783 C C . VAL A 1 100 ? 4.448 2.919 4.654 1.00 90.38 100 VAL A C 1
ATOM 785 O O . VAL A 1 100 ? 3.575 3.246 5.453 1.00 90.38 100 VAL A O 1
ATOM 788 N N . ALA A 1 101 ? 4.226 2.874 3.338 1.00 91.31 101 ALA A N 1
ATOM 789 C CA . ALA A 1 101 ? 2.951 3.264 2.745 1.00 91.31 101 ALA A CA 1
ATOM 790 C C . ALA A 1 101 ? 1.781 2.372 3.193 1.00 91.31 101 ALA A C 1
ATOM 792 O O . ALA A 1 101 ? 0.680 2.863 3.430 1.00 91.31 101 ALA A O 1
ATOM 793 N N . VAL A 1 102 ? 2.004 1.063 3.334 1.00 92.12 102 VAL A N 1
ATOM 794 C CA . VAL A 1 102 ? 0.976 0.128 3.811 1.00 92.12 102 VAL A CA 1
ATOM 795 C C . VAL A 1 102 ? 0.674 0.329 5.301 1.00 92.12 102 VAL A C 1
ATOM 797 O O . VAL A 1 102 ? -0.492 0.276 5.689 1.00 92.12 102 VAL A O 1
ATOM 800 N N . VAL A 1 103 ? 1.690 0.590 6.129 1.00 90.94 103 VAL A N 1
ATOM 801 C CA . VAL A 1 103 ? 1.517 0.903 7.559 1.00 90.94 103 VAL A CA 1
ATOM 802 C C . VAL A 1 103 ? 0.737 2.203 7.748 1.00 90.94 103 VAL A C 1
ATOM 804 O O . VAL A 1 103 ? -0.185 2.242 8.566 1.00 90.94 103 VAL A O 1
ATOM 807 N N . ASP A 1 104 ? 1.056 3.229 6.958 1.00 89.06 104 ASP A N 1
ATOM 808 C CA . ASP A 1 104 ? 0.331 4.499 6.968 1.00 89.06 104 ASP A CA 1
ATOM 809 C C . ASP A 1 104 ? -1.129 4.327 6.541 1.00 89.06 104 ASP A C 1
ATOM 811 O O . ASP A 1 104 ? -2.048 4.757 7.242 1.00 89.06 104 ASP A O 1
ATOM 815 N N . LEU A 1 105 ? -1.365 3.594 5.447 1.00 89.94 105 LEU A N 1
ATOM 816 C CA . LEU A 1 105 ? -2.717 3.299 4.979 1.00 89.94 105 LEU A CA 1
ATOM 817 C C . LEU A 1 105 ? -3.537 2.528 6.023 1.00 89.94 105 LEU A C 1
ATOM 819 O O . LEU A 1 105 ? -4.725 2.790 6.190 1.00 89.94 105 LEU A O 1
ATOM 823 N N . ALA A 1 106 ? -2.912 1.597 6.746 1.00 88.56 106 ALA A N 1
ATOM 824 C CA . ALA A 1 106 ? -3.567 0.832 7.801 1.00 88.56 106 ALA A CA 1
ATOM 825 C C . ALA A 1 106 ? -3.850 1.651 9.078 1.00 88.56 106 ALA A C 1
ATOM 827 O O . ALA A 1 106 ? -4.437 1.108 10.015 1.00 88.56 106 ALA A O 1
ATOM 828 N N . GLY A 1 107 ? -3.416 2.917 9.152 1.00 85.75 107 GLY A N 1
ATOM 829 C CA . GLY A 1 107 ? -3.528 3.752 10.351 1.00 85.75 107 GLY A CA 1
ATOM 830 C C . GLY A 1 107 ? -2.619 3.293 11.496 1.00 85.75 107 GLY A C 1
ATOM 831 O O . GLY A 1 107 ? -2.870 3.609 12.657 1.00 85.75 107 GLY A O 1
ATOM 832 N N . ARG A 1 108 ? -1.572 2.522 11.181 1.00 83.56 108 ARG A N 1
ATOM 833 C CA . ARG A 1 108 ? -0.670 1.862 12.139 1.00 83.56 108 ARG A CA 1
ATOM 834 C C . ARG A 1 108 ? 0.657 2.603 12.308 1.00 83.56 108 ARG A C 1
ATOM 836 O O . ARG A 1 108 ? 1.586 2.066 12.893 1.00 83.56 108 ARG A O 1
ATOM 843 N N . THR A 1 109 ? 0.757 3.845 11.837 1.00 78.25 109 THR A N 1
ATOM 844 C CA . THR A 1 109 ? 1.982 4.670 11.880 1.00 78.25 109 THR A CA 1
ATOM 845 C C . THR A 1 109 ? 2.522 4.888 13.298 1.00 78.25 109 THR A C 1
ATOM 847 O O . THR A 1 109 ? 3.711 5.129 13.478 1.00 78.25 109 THR A O 1
ATOM 850 N N . HIS A 1 110 ? 1.663 4.774 14.312 1.00 76.81 110 HIS A N 1
ATOM 851 C CA . HIS A 1 110 ? 2.034 4.908 15.722 1.00 76.81 110 HIS A CA 1
ATOM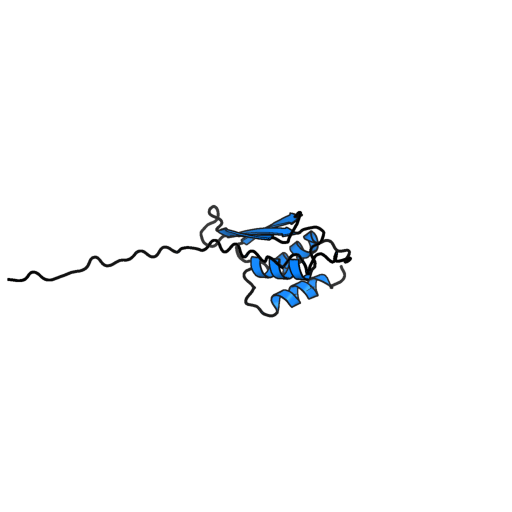 852 C C . HIS A 1 110 ? 2.602 3.616 16.333 1.00 76.81 110 HIS A C 1
ATOM 854 O O . HIS A 1 110 ? 3.138 3.666 17.437 1.00 76.81 110 HIS A O 1
ATOM 860 N N . ASP A 1 111 ? 2.504 2.479 15.636 1.00 81.50 111 ASP A N 1
ATOM 861 C CA . ASP A 1 111 ? 3.030 1.196 16.094 1.00 81.50 111 ASP A CA 1
ATOM 862 C C . ASP A 1 111 ? 4.498 1.066 15.632 1.00 81.50 111 ASP A C 1
ATOM 864 O O . ASP A 1 111 ? 4.750 0.806 14.450 1.00 81.50 111 ASP A O 1
ATOM 868 N N . PRO A 1 112 ? 5.496 1.208 16.530 1.00 76.50 112 PRO A N 1
ATOM 869 C CA . PRO A 1 112 ? 6.907 1.335 16.141 1.00 76.50 112 PRO A CA 1
ATOM 870 C C . PRO A 1 112 ? 7.475 0.083 15.456 1.00 76.50 112 PRO A C 1
ATOM 872 O O . PRO A 1 112 ? 8.481 0.169 14.764 1.00 76.50 112 PRO A O 1
ATOM 875 N N . TYR A 1 113 ? 6.817 -1.069 15.611 1.00 84.81 113 TYR A N 1
ATOM 876 C CA . TYR A 1 113 ? 7.233 -2.352 15.036 1.00 84.81 113 TYR A CA 1
ATOM 877 C C . TYR A 1 113 ? 6.468 -2.729 13.760 1.00 84.81 113 TYR A C 1
ATOM 879 O O . TYR A 1 113 ? 6.722 -3.786 13.185 1.00 84.81 113 TYR A O 1
ATOM 887 N N . ALA A 1 114 ? 5.500 -1.917 13.315 1.00 84.75 114 ALA A N 1
ATOM 888 C CA . ALA A 1 114 ? 4.632 -2.286 12.196 1.00 84.75 114 ALA A CA 1
ATOM 889 C C . ALA A 1 114 ? 5.401 -2.392 10.871 1.00 84.75 114 ALA A C 1
ATOM 891 O O . ALA A 1 114 ? 5.138 -3.295 10.075 1.00 84.75 114 ALA A O 1
ATOM 892 N N . VAL A 1 115 ? 6.384 -1.513 10.655 1.00 85.25 115 VAL A N 1
ATOM 893 C CA . VAL A 1 115 ? 7.253 -1.566 9.470 1.00 85.25 115 VAL A CA 1
ATOM 894 C C . VAL A 1 115 ? 8.127 -2.820 9.509 1.00 85.25 115 VAL A C 1
ATOM 896 O O . VAL A 1 115 ? 8.139 -3.573 8.537 1.00 85.25 115 VAL A O 1
ATOM 899 N N . ASP A 1 116 ? 8.779 -3.104 10.639 1.00 86.75 116 ASP A N 1
ATOM 900 C CA . ASP A 1 116 ? 9.632 -4.290 10.800 1.00 86.75 116 ASP A CA 1
ATOM 901 C C . ASP A 1 116 ? 8.850 -5.594 10.610 1.00 86.75 116 ASP A C 1
ATOM 903 O O . ASP A 1 116 ? 9.321 -6.514 9.942 1.00 86.75 116 ASP A O 1
ATOM 907 N N . LEU A 1 117 ? 7.620 -5.657 11.130 1.00 86.81 117 LEU A N 1
ATOM 908 C CA . LEU A 1 117 ? 6.718 -6.793 10.953 1.00 86.81 117 LEU A CA 1
ATOM 909 C C . LEU A 1 117 ? 6.417 -7.048 9.466 1.00 86.81 117 LEU A C 1
ATOM 911 O O . LEU A 1 117 ? 6.486 -8.185 8.994 1.00 86.81 117 LEU A O 1
ATOM 915 N N . VAL A 1 118 ? 6.097 -5.989 8.715 1.00 87.00 118 VAL A N 1
ATOM 916 C CA . VAL A 1 118 ? 5.826 -6.074 7.273 1.00 87.00 118 VAL A CA 1
ATOM 917 C C . VAL A 1 118 ? 7.081 -6.486 6.500 1.00 87.00 118 VAL A C 1
ATOM 919 O O . VAL A 1 118 ? 7.003 -7.319 5.593 1.00 87.00 118 VAL A O 1
ATOM 922 N N . MET A 1 119 ? 8.242 -5.950 6.876 1.00 87.31 119 MET A N 1
ATOM 923 C CA . MET A 1 119 ? 9.521 -6.288 6.253 1.00 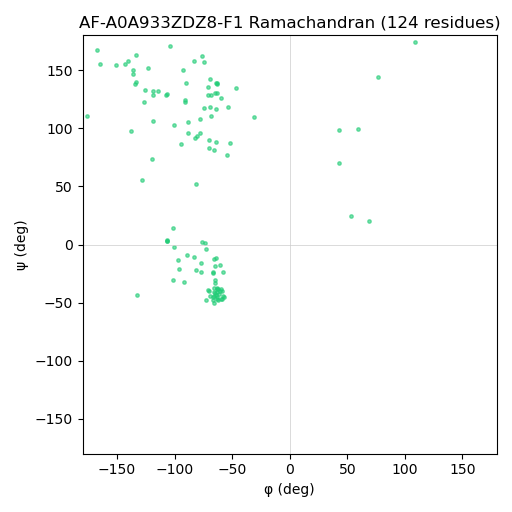87.31 119 MET A CA 1
ATOM 924 C C . MET A 1 119 ? 9.908 -7.752 6.501 1.00 87.31 119 MET A C 1
ATOM 926 O O . MET A 1 119 ? 10.269 -8.451 5.552 1.00 87.31 119 MET A O 1
ATOM 930 N N . ALA A 1 120 ? 9.745 -8.253 7.729 1.00 84.88 120 ALA A N 1
ATOM 931 C CA . ALA A 1 120 ? 10.006 -9.649 8.083 1.00 84.88 120 ALA A CA 1
ATOM 932 C C . ALA A 1 120 ? 9.076 -10.623 7.337 1.00 84.88 120 ALA A C 1
ATOM 934 O O . ALA A 1 120 ? 9.511 -11.675 6.866 1.00 84.88 120 ALA A O 1
ATOM 935 N N . ALA A 1 121 ? 7.806 -10.254 7.141 1.00 76.62 121 ALA A N 1
ATOM 936 C CA . ALA A 1 121 ? 6.854 -11.056 6.371 1.00 76.62 121 ALA A CA 1
ATOM 937 C C . ALA A 1 121 ? 7.202 -11.145 4.871 1.00 76.62 121 ALA A C 1
ATOM 939 O O . ALA A 1 121 ? 6.811 -12.100 4.200 1.00 76.62 121 ALA A O 1
ATOM 940 N N . GLY A 1 122 ? 7.947 -10.172 4.337 1.00 69.62 122 GLY A N 1
ATOM 941 C CA . GLY A 1 122 ? 8.456 -10.190 2.962 1.00 69.62 122 GLY A CA 1
ATOM 942 C C . GLY A 1 122 ? 9.668 -11.093 2.736 1.00 69.62 122 GLY A C 1
ATOM 943 O O . GLY A 1 122 ? 9.984 -11.388 1.583 1.00 69.62 122 GLY A O 1
ATOM 944 N N . GLN A 1 123 ? 10.342 -11.508 3.812 1.00 66.44 123 GLN A N 1
ATOM 945 C CA . GLN A 1 123 ? 11.563 -12.319 3.781 1.00 66.44 123 GLN A CA 1
ATOM 946 C C . GLN A 1 123 ? 11.298 -13.820 3.970 1.00 66.44 123 GLN A C 1
ATOM 948 O O . GLN A 1 123 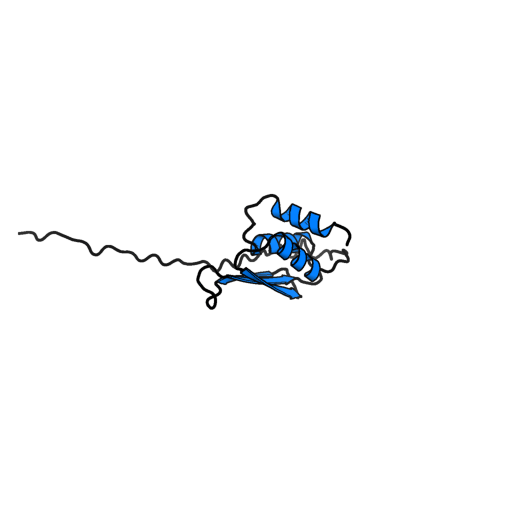? 12.187 -14.631 3.713 1.00 66.44 123 GLN A O 1
ATOM 953 N N . ALA A 1 124 ? 10.092 -14.205 4.397 1.00 54.22 124 ALA A N 1
ATOM 954 C CA . ALA A 1 124 ? 9.728 -15.606 4.558 1.00 54.22 124 ALA A CA 1
ATOM 955 C C . ALA A 1 124 ? 9.637 -16.311 3.184 1.00 54.22 124 ALA A C 1
ATOM 957 O 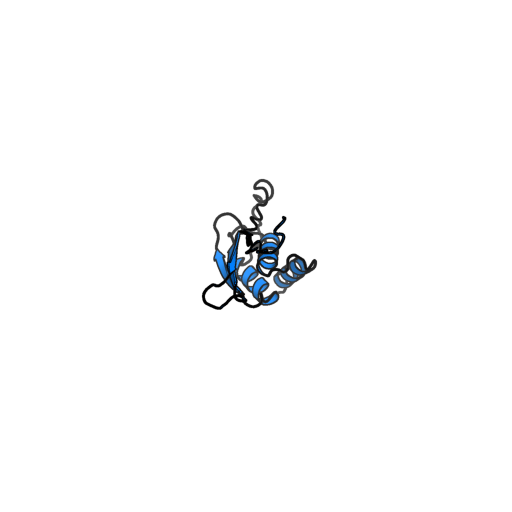O . ALA A 1 124 ? 8.947 -15.805 2.290 1.00 54.22 124 ALA A O 1
ATOM 958 N N . PRO A 1 125 ? 10.311 -17.463 2.990 1.00 47.28 125 PRO A N 1
ATOM 959 C CA . PRO A 1 125 ? 10.163 -18.249 1.771 1.00 47.28 125 PRO A CA 1
ATOM 960 C C . PRO A 1 125 ? 8.725 -18.776 1.656 1.00 47.28 125 PRO A C 1
ATOM 962 O O . PRO A 1 125 ? 8.118 -19.170 2.654 1.00 47.28 125 PRO A O 1
ATOM 965 N N . VAL A 1 126 ? 8.188 -18.732 0.434 1.00 51.94 126 VAL A N 1
ATOM 966 C CA . VAL A 1 126 ? 6.911 -19.354 0.038 1.00 51.94 126 VAL A CA 1
ATOM 967 C C . VAL A 1 126 ? 7.070 -20.845 -0.201 1.00 51.94 126 VAL A C 1
ATOM 969 O O . VAL A 1 126 ? 8.137 -21.236 -0.723 1.00 51.94 126 VAL A O 1
#

Secondary structure (DSSP, 8-state):
---------------------------TTTS-S-------HHHHHHHHHHHH--TTEEEEEEE-SSS-EEEEEE-TTT-TT-EEEEEEE-TT--HHHHHHHHHHHTT-TT-TTHHHHHHHHTTS--

Sequence (126 aa):
MPGDRDEGLLPGPARQHGDESAHVRFDRRELSLRDPEKFDRVAFAMRALRLLKPAHMTVVVYEGNFAVRVHKGPDLRHGPESSWGMIAVPPHASRAEIAVAVVDLAGRTHDPYAVDLVMAAGQAPV

Radius of gyration: 20.73 Å; Cα contacts (8 Å, |Δi|>4): 152; chains: 1; bounding box: 54×70×47 Å